Protein AF-A0A9D8P7M6-F1 (afdb_monomer_lite)

Sequence (148 aa):
MECAIKLALDLSPEDEQIIEGQMKICNWLYNQLLQRANELRDSYVATQDKDAGKILYAERGLRNLVPDMKRTHPFLKSVHSSPLKNAALRLSRVIQDYQKSCKRKRKGKPTGWPSFRSHKVKPFSLLYDEPGKGFKLNGRSLRISLGK

Secondary structure (DSSP, 8-state):
---PPP------HHHHHHHHHHHHHHHHHHHHHHHHHHHHHHHHHHH--HHHHHHHHSTTTGGGGHHHHHHH-GGGGGS-HHHHHHHHHHHHHHHHHHHHHHTT--SSSPP-------TTTSPPPP---STTSSEEEETTEEEEPPP-

pLDDT: mean 90.94, std 7.75, range [48.16, 98.25]

Structure (mmCIF, N/CA/C/O backbone):
data_AF-A0A9D8P7M6-F1
#
_entry.id   AF-A0A9D8P7M6-F1
#
loop_
_atom_site.group_PDB
_atom_site.id
_atom_site.type_symbol
_atom_site.label_atom_id
_atom_site.label_alt_id
_atom_site.label_comp_id
_atom_site.label_asym_id
_atom_site.label_entity_id
_atom_site.label_seq_id
_atom_site.pdbx_PDB_ins_code
_atom_site.Cartn_x
_atom_site.Cartn_y
_atom_site.Cartn_z
_atom_site.occupancy
_atom_site.B_iso_or_equiv
_atom_site.auth_seq_id
_atom_site.auth_comp_id
_atom_site.auth_asym_id
_atom_site.auth_atom_id
_atom_site.pdbx_PDB_model_num
ATOM 1 N N . MET A 1 1 ? 7.538 -21.761 16.174 1.00 48.16 1 MET A N 1
ATOM 2 C CA . MET A 1 1 ? 6.250 -21.284 15.630 1.00 48.16 1 MET A CA 1
ATOM 3 C C . MET A 1 1 ? 5.587 -20.489 16.728 1.00 48.16 1 MET A C 1
ATOM 5 O O . MET A 1 1 ? 5.210 -21.083 17.726 1.00 48.16 1 MET A O 1
ATOM 9 N N . GLU A 1 2 ? 5.520 -19.170 16.600 1.00 55.88 2 GLU A N 1
ATOM 10 C CA . GLU A 1 2 ? 4.685 -18.375 17.500 1.00 55.88 2 GLU A CA 1
ATOM 11 C C . GLU A 1 2 ? 3.227 -18.599 17.093 1.00 55.88 2 GLU A C 1
ATOM 13 O O . GLU A 1 2 ? 2.844 -18.356 15.946 1.00 55.88 2 GLU A O 1
ATOM 18 N N . CYS A 1 3 ? 2.424 -19.147 18.002 1.00 61.38 3 CYS A N 1
ATOM 19 C CA . CYS A 1 3 ? 0.997 -19.318 17.775 1.00 61.38 3 CYS A CA 1
ATOM 20 C C . CYS A 1 3 ? 0.334 -17.938 17.797 1.00 61.38 3 CYS A C 1
ATOM 22 O O . CYS A 1 3 ? 0.254 -17.296 18.841 1.00 61.38 3 CYS A O 1
ATOM 24 N N . ALA A 1 4 ? -0.141 -17.471 16.642 1.00 80.50 4 ALA A N 1
ATOM 25 C CA . ALA A 1 4 ? -0.930 -16.249 16.575 1.00 80.50 4 ALA A CA 1
ATOM 26 C C . ALA A 1 4 ? -2.282 -16.467 17.272 1.00 80.50 4 ALA A C 1
ATOM 28 O O . ALA A 1 4 ? -3.067 -17.324 16.858 1.00 80.50 4 ALA A O 1
ATOM 29 N N . ILE A 1 5 ? -2.563 -15.680 18.311 1.00 84.69 5 ILE A N 1
ATOM 30 C CA . ILE A 1 5 ? -3.866 -15.679 18.981 1.00 84.69 5 ILE A CA 1
ATOM 31 C C . ILE A 1 5 ? -4.863 -14.955 18.076 1.00 84.69 5 ILE A C 1
ATOM 33 O O . ILE A 1 5 ? -4.627 -13.823 17.652 1.00 84.69 5 ILE A O 1
ATOM 37 N N . LYS A 1 6 ? -5.983 -15.613 17.771 1.00 87.94 6 LYS A N 1
ATOM 38 C CA . LYS A 1 6 ? -7.105 -15.011 17.047 1.00 87.94 6 LYS A CA 1
ATOM 39 C C . LYS A 1 6 ? -8.204 -14.688 18.047 1.00 87.94 6 LYS A C 1
ATOM 41 O O . LYS A 1 6 ? -8.641 -15.574 18.773 1.00 87.94 6 LYS A O 1
ATOM 46 N N . LEU A 1 7 ? -8.634 -13.434 18.069 1.00 87.31 7 LEU A N 1
ATOM 47 C CA . LEU A 1 7 ? -9.720 -12.955 18.916 1.00 87.31 7 LEU A CA 1
ATOM 48 C C . LEU A 1 7 ? -10.827 -12.410 18.017 1.00 87.31 7 LEU A C 1
ATOM 50 O O . LEU A 1 7 ? -10.534 -11.767 17.006 1.00 87.31 7 LEU A O 1
ATOM 54 N N . ALA A 1 8 ? -12.078 -12.689 18.378 1.00 89.38 8 ALA A N 1
ATOM 55 C CA . ALA A 1 8 ? -13.212 -11.993 17.788 1.00 89.38 8 ALA A CA 1
ATOM 56 C C . ALA A 1 8 ? -13.153 -10.517 18.202 1.00 89.38 8 ALA A C 1
ATOM 58 O O . ALA A 1 8 ? -12.722 -10.196 19.312 1.00 89.38 8 ALA A O 1
ATOM 59 N N . LEU A 1 9 ? -13.526 -9.636 17.280 1.00 87.50 9 LEU A N 1
ATOM 60 C CA . LEU A 1 9 ? -13.561 -8.202 17.510 1.00 87.50 9 LEU A CA 1
ATOM 61 C C . LEU A 1 9 ? -15.022 -7.766 17.468 1.00 87.50 9 LEU A C 1
ATOM 63 O O . LEU A 1 9 ? -15.602 -7.699 16.388 1.00 87.50 9 LEU A O 1
ATOM 67 N N . ASP A 1 10 ? -15.581 -7.497 18.642 1.00 90.56 10 ASP A N 1
ATOM 68 C CA . ASP A 1 10 ? -16.925 -6.947 18.787 1.00 90.56 10 ASP A CA 1
ATOM 69 C C . ASP A 1 10 ? -16.825 -5.419 18.744 1.00 90.56 10 ASP A C 1
ATOM 71 O O . ASP A 1 10 ? -16.071 -4.818 19.515 1.00 90.56 10 ASP A O 1
ATOM 75 N N . LEU A 1 11 ? -17.538 -4.799 17.806 1.00 89.38 11 LEU A N 1
ATOM 76 C CA . LEU A 1 11 ? -17.464 -3.367 17.525 1.00 89.38 11 LEU A CA 1
ATOM 77 C C . LEU A 1 11 ? -18.839 -2.727 17.684 1.00 89.38 11 LEU A C 1
ATOM 79 O O . LEU A 1 11 ? -19.862 -3.357 17.416 1.00 89.38 11 LEU A O 1
ATOM 83 N N . SER A 1 12 ? -18.863 -1.460 18.095 1.00 92.94 12 SER A N 1
ATOM 84 C CA . SER A 1 12 ? -20.068 -0.651 17.933 1.00 92.94 12 SER A CA 1
ATOM 85 C C . SER A 1 12 ? -20.241 -0.261 16.457 1.00 92.94 12 SER A C 1
ATOM 87 O O . SER A 1 12 ? -19.252 -0.224 15.714 1.00 92.94 12 SER A O 1
ATOM 89 N N . PRO A 1 13 ? -21.462 0.088 16.015 1.00 93.94 13 PRO A N 1
ATOM 90 C CA . PRO A 1 13 ? -21.694 0.554 14.647 1.00 93.94 13 PRO A CA 1
ATOM 91 C C . PRO A 1 13 ? -20.805 1.743 14.245 1.00 93.94 13 PRO A C 1
ATOM 93 O O . PRO A 1 13 ? -20.389 1.851 13.091 1.00 93.94 13 PRO A O 1
ATOM 96 N N . GLU A 1 14 ? -20.480 2.633 15.184 1.00 92.44 14 GLU A N 1
ATOM 97 C CA . GLU A 1 14 ? -19.594 3.776 14.949 1.00 92.44 14 GLU A CA 1
ATOM 98 C C . GLU A 1 14 ? -18.145 3.329 14.705 1.00 92.44 14 GLU A C 1
ATOM 100 O O . GLU A 1 14 ? -17.502 3.784 13.754 1.00 92.44 14 GLU A O 1
ATOM 105 N N . ASP A 1 15 ? -17.632 2.408 15.525 1.00 91.44 15 ASP A N 1
ATOM 106 C CA . ASP A 1 15 ? -16.273 1.880 15.379 1.00 91.44 15 ASP A CA 1
ATOM 107 C C . ASP A 1 15 ? -16.110 1.073 14.083 1.00 91.44 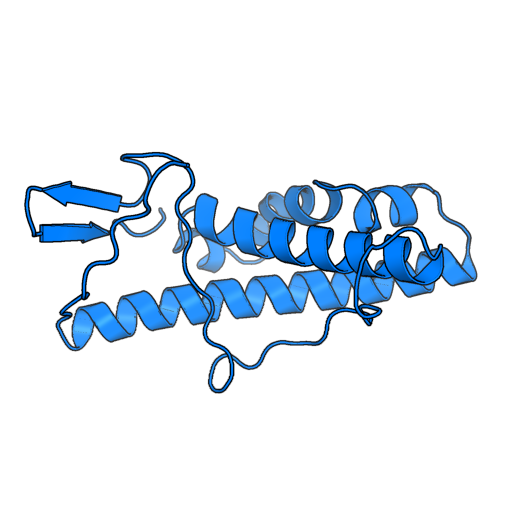15 ASP A C 1
ATOM 109 O O . ASP A 1 15 ? -15.070 1.162 13.419 1.00 91.44 15 ASP A O 1
ATOM 113 N N . GLU A 1 16 ? -17.146 0.334 13.673 1.00 92.88 16 GLU A N 1
ATOM 114 C CA . GLU A 1 16 ? -17.176 -0.358 12.382 1.00 92.88 16 GLU A CA 1
ATOM 115 C C . GLU A 1 16 ? -17.002 0.617 11.218 1.00 92.88 16 GLU A C 1
ATOM 117 O O . GLU A 1 16 ? -16.154 0.392 10.350 1.00 92.88 16 GLU A O 1
ATOM 122 N N . GLN A 1 17 ? -17.742 1.730 11.218 1.00 93.44 17 GLN A N 1
ATOM 123 C CA . GLN A 1 17 ? -17.640 2.750 10.170 1.00 93.44 17 GLN A CA 1
ATOM 124 C C . GLN A 1 17 ? -16.245 3.380 10.122 1.00 93.44 17 GLN A C 1
ATOM 126 O O . GLN A 1 17 ? -15.687 3.592 9.038 1.00 93.44 17 GLN A O 1
ATOM 131 N N . ILE A 1 18 ? -15.647 3.647 11.286 1.00 92.44 18 ILE A N 1
ATOM 132 C CA . ILE A 1 18 ? -14.292 4.199 11.388 1.00 92.44 18 ILE A CA 1
ATOM 133 C C . ILE A 1 18 ? -13.272 3.218 10.801 1.00 92.44 18 ILE A C 1
ATOM 135 O O . ILE A 1 18 ? -12.437 3.603 9.972 1.00 92.44 18 ILE A O 1
ATOM 139 N N . ILE A 1 19 ? -13.338 1.945 11.197 1.00 92.31 19 ILE A N 1
ATOM 140 C CA . ILE A 1 19 ? -12.440 0.898 10.704 1.00 92.31 19 ILE A CA 1
ATOM 141 C C . ILE A 1 19 ? -12.623 0.713 9.197 1.00 92.31 19 ILE A C 1
ATOM 143 O O . ILE A 1 19 ? -11.634 0.714 8.456 1.00 92.31 19 ILE A O 1
ATOM 147 N N . GLU A 1 20 ? -13.863 0.627 8.718 1.00 94.19 20 GLU A N 1
ATOM 148 C CA . GLU A 1 20 ? -14.179 0.501 7.297 1.00 94.19 20 GLU A CA 1
ATOM 149 C C . GLU A 1 20 ? -13.613 1.686 6.495 1.00 94.19 20 GLU A C 1
ATOM 151 O O . GLU A 1 20 ? -12.997 1.489 5.441 1.00 94.19 20 GLU A O 1
ATOM 156 N N . GLY A 1 21 ? -13.721 2.910 7.020 1.00 94.81 21 GLY A N 1
ATOM 157 C CA . GLY A 1 21 ? -13.108 4.111 6.451 1.00 94.81 21 GLY A CA 1
ATOM 158 C C . GLY A 1 21 ? -11.594 3.971 6.269 1.00 94.81 21 GLY A C 1
ATOM 159 O O . GLY A 1 21 ? -11.066 4.222 5.181 1.00 94.81 21 GLY A O 1
ATOM 160 N N . GLN A 1 22 ? -10.879 3.470 7.280 1.00 94.69 22 GLN A N 1
ATOM 161 C CA . GLN A 1 22 ? -9.439 3.216 7.158 1.00 94.69 22 GLN A CA 1
ATOM 162 C C . GLN A 1 22 ? -9.121 2.131 6.122 1.00 94.69 22 GLN A C 1
ATOM 164 O O . GLN A 1 22 ? -8.155 2.254 5.357 1.00 94.69 22 GLN A O 1
ATOM 169 N N . MET A 1 23 ? -9.933 1.071 6.059 1.00 95.81 23 MET A N 1
ATOM 170 C CA . MET A 1 23 ? -9.781 0.013 5.057 1.00 95.81 23 MET A CA 1
ATOM 171 C C . MET A 1 23 ? -9.987 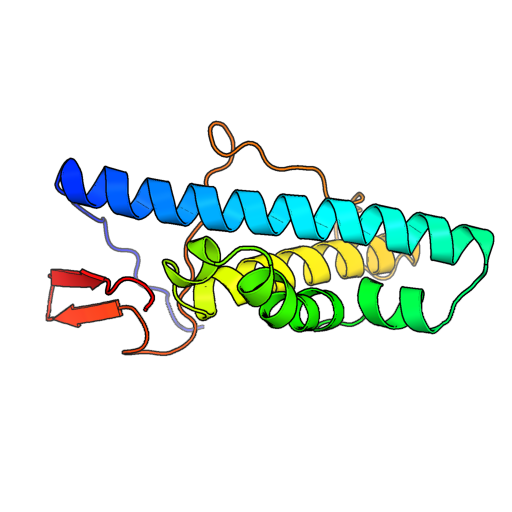0.554 3.637 1.00 95.81 23 MET A C 1
ATOM 173 O O . MET A 1 23 ? -9.251 0.169 2.721 1.00 95.81 23 MET A O 1
ATOM 177 N N . LYS A 1 24 ? -10.963 1.452 3.443 1.00 96.88 24 LYS A N 1
ATOM 178 C CA . LYS A 1 24 ? -11.212 2.158 2.175 1.00 96.88 24 LYS A CA 1
ATOM 179 C C . LYS A 1 24 ? -9.997 2.988 1.775 1.00 96.88 24 LYS A C 1
ATOM 181 O O . LYS A 1 24 ? -9.526 2.846 0.648 1.00 96.88 24 LYS A O 1
ATOM 186 N N . ILE A 1 25 ? -9.429 3.756 2.704 1.00 97.12 25 ILE A N 1
ATOM 187 C CA . ILE A 1 25 ? -8.228 4.570 2.464 1.00 97.12 25 ILE A CA 1
ATOM 188 C C . ILE A 1 25 ? -7.024 3.699 2.073 1.00 97.12 25 ILE A C 1
ATOM 190 O O . ILE A 1 25 ? -6.327 4.004 1.104 1.00 97.12 25 ILE A O 1
ATOM 194 N N . CYS A 1 26 ? -6.792 2.579 2.765 1.00 97.38 26 CYS A N 1
ATOM 195 C CA . CYS A 1 26 ? -5.693 1.668 2.427 1.00 97.38 26 CYS A CA 1
ATOM 196 C C . CYS A 1 26 ? -5.883 1.002 1.054 1.00 97.38 26 CYS A C 1
ATOM 198 O O . CYS A 1 26 ? -4.916 0.850 0.306 1.00 97.38 26 CYS A O 1
ATOM 200 N N . ASN A 1 27 ? -7.117 0.626 0.695 1.00 97.25 27 ASN A N 1
ATOM 201 C CA . ASN A 1 27 ? -7.431 0.112 -0.644 1.00 97.25 27 ASN A CA 1
ATOM 202 C C . ASN A 1 27 ? -7.249 1.179 -1.726 1.00 97.25 27 ASN A C 1
ATOM 204 O O . ASN A 1 27 ? -6.699 0.880 -2.784 1.00 97.25 27 ASN A O 1
ATOM 208 N N . TRP A 1 28 ? -7.670 2.416 -1.458 1.00 97.88 28 TRP A N 1
ATOM 209 C CA . TRP A 1 28 ? -7.449 3.533 -2.367 1.00 97.88 28 TRP A CA 1
ATOM 210 C C . TRP A 1 28 ? -5.952 3.741 -2.611 1.00 97.88 28 TRP A C 1
ATOM 212 O O . TRP A 1 28 ? -5.525 3.733 -3.763 1.00 97.88 28 TRP A O 1
ATOM 222 N N . LEU A 1 29 ? -5.136 3.804 -1.550 1.00 98.19 29 LEU A N 1
ATOM 223 C CA . LEU A 1 29 ? -3.685 3.971 -1.683 1.00 98.19 29 LEU A CA 1
ATOM 224 C C . LEU A 1 29 ? -3.057 2.812 -2.464 1.00 98.19 29 LEU A C 1
ATOM 226 O O . LEU A 1 29 ? -2.224 3.043 -3.334 1.00 98.19 29 LEU A O 1
ATOM 230 N N . TYR A 1 30 ? -3.471 1.572 -2.186 1.00 98.06 30 TYR A N 1
ATOM 231 C CA . TYR A 1 30 ? -3.021 0.404 -2.946 1.00 98.06 30 TYR A CA 1
ATOM 232 C C . TYR A 1 30 ? -3.297 0.570 -4.446 1.00 98.06 30 TYR A C 1
ATOM 234 O O . TYR A 1 30 ? -2.405 0.343 -5.260 1.00 98.06 30 TYR A O 1
ATOM 242 N N . ASN A 1 31 ? -4.510 0.990 -4.813 1.00 98.06 31 ASN A N 1
ATOM 243 C CA . ASN A 1 31 ? -4.897 1.173 -6.210 1.00 98.06 31 ASN A CA 1
ATOM 244 C C . ASN A 1 31 ? -4.122 2.314 -6.879 1.00 98.06 31 ASN A C 1
ATOM 246 O O . ASN A 1 31 ? -3.691 2.153 -8.015 1.00 98.06 31 ASN A O 1
ATOM 250 N N . GLN A 1 32 ?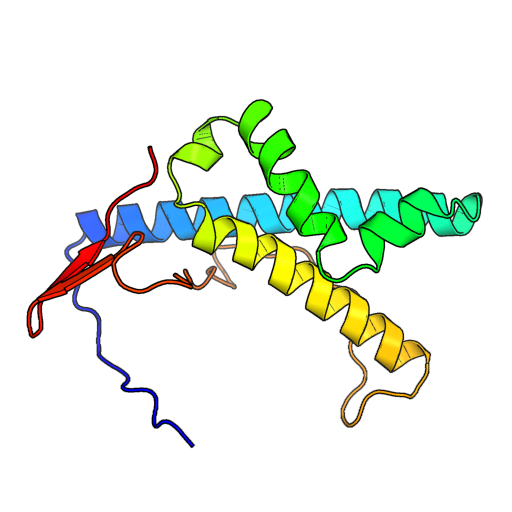 -3.880 3.424 -6.179 1.00 98.25 32 GLN A N 1
ATOM 251 C CA . GLN A 1 32 ? -3.054 4.518 -6.703 1.00 98.25 32 GLN A CA 1
ATOM 252 C C . GLN A 1 32 ? -1.604 4.082 -6.935 1.00 98.25 32 GLN A C 1
ATOM 254 O O . GLN A 1 32 ? -1.015 4.370 -7.974 1.00 98.25 32 GLN A O 1
ATOM 259 N N . LEU A 1 33 ? -1.030 3.323 -5.999 1.00 98.00 33 LEU A N 1
ATOM 260 C CA . LEU A 1 33 ? 0.314 2.772 -6.168 1.00 98.00 33 LEU A CA 1
ATOM 261 C C . LEU A 1 33 ? 0.369 1.733 -7.293 1.00 98.00 33 LEU A C 1
ATOM 263 O O . LEU A 1 33 ? 1.379 1.658 -7.984 1.00 98.00 33 LEU A O 1
ATOM 267 N N . LEU A 1 34 ? -0.696 0.952 -7.502 1.00 98.19 34 LEU A N 1
ATOM 268 C CA . LEU A 1 34 ? -0.789 0.019 -8.625 1.00 98.19 34 LEU A CA 1
ATOM 269 C C . LEU A 1 34 ? -0.874 0.757 -9.963 1.00 98.19 34 LEU A C 1
ATOM 271 O O . LEU A 1 34 ? -0.188 0.371 -10.903 1.00 98.19 34 LEU A O 1
ATOM 275 N N . GLN A 1 35 ? -1.658 1.834 -10.036 1.00 98.19 35 GLN A N 1
ATOM 276 C CA . GLN A 1 35 ? -1.705 2.694 -11.216 1.00 98.19 35 GLN A CA 1
ATOM 277 C C . GLN A 1 35 ? -0.307 3.231 -11.541 1.00 98.19 35 GLN A C 1
ATOM 279 O O . GLN A 1 35 ? 0.185 3.045 -12.653 1.00 98.19 35 GLN A O 1
ATOM 284 N N . ARG A 1 36 ? 0.393 3.767 -10.534 1.00 97.25 36 ARG A N 1
ATOM 285 C CA . ARG A 1 36 ? 1.775 4.227 -10.699 1.00 97.25 36 ARG A CA 1
ATOM 286 C C . ARG A 1 36 ? 2.728 3.101 -11.105 1.00 97.25 36 ARG A C 1
ATOM 288 O O . ARG A 1 36 ? 3.627 3.310 -11.911 1.00 97.25 36 ARG A O 1
ATOM 295 N N . ALA A 1 37 ? 2.546 1.901 -10.560 1.00 97.25 37 ALA A N 1
ATOM 296 C CA . ALA A 1 37 ? 3.345 0.734 -10.917 1.00 97.25 37 ALA A CA 1
ATOM 297 C C . ALA A 1 37 ? 3.132 0.308 -12.380 1.00 97.25 37 ALA A C 1
ATOM 299 O O . ALA A 1 37 ? 4.091 -0.116 -13.020 1.00 97.25 37 ALA A O 1
ATOM 300 N N . ASN A 1 38 ? 1.913 0.441 -12.914 1.00 97.56 38 ASN A N 1
ATOM 301 C CA . ASN A 1 38 ? 1.628 0.191 -14.328 1.00 97.56 38 ASN A CA 1
ATOM 302 C C . ASN A 1 38 ? 2.355 1.209 -15.217 1.00 97.56 38 ASN A C 1
ATOM 304 O O . ASN A 1 38 ? 3.088 0.803 -16.108 1.00 97.56 38 ASN A O 1
ATOM 308 N N . GLU A 1 39 ? 2.274 2.504 -14.900 1.00 96.44 39 GLU A N 1
ATOM 309 C CA . GLU A 1 39 ? 3.000 3.554 -15.637 1.00 96.44 39 GLU A CA 1
ATOM 310 C C . GLU A 1 39 ? 4.518 3.326 -15.636 1.00 96.44 39 GLU A C 1
ATOM 312 O O . GLU A 1 39 ? 5.183 3.441 -16.666 1.00 96.44 39 GLU A O 1
ATOM 317 N N . LEU A 1 40 ? 5.083 2.974 -14.475 1.00 95.88 40 LEU A N 1
ATOM 318 C CA . LEU A 1 40 ? 6.507 2.658 -14.350 1.00 95.88 40 LEU A CA 1
ATOM 319 C C . LEU A 1 40 ? 6.877 1.416 -15.161 1.00 95.88 40 LEU A C 1
ATOM 321 O O . LEU A 1 40 ? 7.961 1.365 -15.736 1.00 95.88 40 LEU A O 1
ATOM 325 N N . ARG A 1 41 ? 5.993 0.415 -15.211 1.00 95.31 41 ARG A N 1
ATOM 326 C CA . ARG A 1 41 ? 6.198 -0.792 -16.012 1.00 95.31 41 ARG A CA 1
ATOM 327 C C . ARG A 1 41 ? 6.202 -0.460 -17.500 1.00 95.31 41 ARG A C 1
ATOM 329 O O . ARG A 1 41 ? 7.106 -0.919 -18.191 1.00 95.31 41 ARG A O 1
ATOM 336 N N . ASP A 1 42 ? 5.241 0.326 -17.968 1.00 94.81 42 ASP A N 1
ATOM 337 C CA . ASP A 1 42 ? 5.127 0.715 -19.375 1.00 94.81 42 ASP A CA 1
ATOM 338 C C . ASP A 1 42 ? 6.343 1.544 -19.804 1.00 94.81 42 ASP A C 1
ATOM 340 O O . ASP A 1 42 ? 6.988 1.232 -20.807 1.00 94.81 42 ASP A O 1
ATOM 344 N N . SER A 1 43 ? 6.743 2.514 -18.973 1.00 93.62 43 SER A N 1
ATOM 345 C CA . SER A 1 43 ? 7.972 3.288 -19.173 1.00 93.62 43 SER A CA 1
ATOM 346 C C . SER A 1 43 ? 9.215 2.394 -19.206 1.00 93.62 43 SER A C 1
ATOM 348 O O . SER A 1 43 ? 10.032 2.506 -20.120 1.00 93.62 43 SER A O 1
ATOM 350 N N . TYR A 1 44 ? 9.347 1.457 -18.260 1.00 93.50 44 TYR A N 1
ATOM 351 C CA . TYR A 1 44 ? 10.479 0.531 -18.208 1.00 93.50 44 TYR A CA 1
ATOM 352 C C . TYR A 1 44 ? 10.558 -0.361 -19.450 1.00 93.50 44 TYR A C 1
ATOM 354 O O . TYR A 1 44 ? 11.642 -0.580 -19.983 1.00 93.50 44 TYR A O 1
ATOM 362 N N . VAL A 1 45 ? 9.422 -0.867 -19.933 1.00 92.12 45 VAL A N 1
ATOM 363 C CA . VAL A 1 45 ? 9.366 -1.685 -21.151 1.00 92.12 45 VAL A CA 1
ATOM 364 C C . VAL A 1 45 ? 9.784 -0.868 -22.374 1.00 92.12 45 VAL A C 1
ATOM 366 O O . VAL A 1 45 ? 10.571 -1.366 -23.175 1.00 92.12 45 VAL A O 1
ATOM 369 N N . ALA A 1 46 ? 9.316 0.378 -22.487 1.00 94.06 46 ALA A N 1
ATOM 370 C CA . ALA A 1 46 ? 9.602 1.243 -23.629 1.00 94.06 46 ALA A CA 1
ATOM 371 C C . ALA A 1 46 ? 11.042 1.786 -23.649 1.00 94.06 46 ALA A C 1
ATOM 373 O O . ALA A 1 46 ? 11.644 1.886 -24.713 1.00 94.06 46 ALA A O 1
ATOM 374 N N . THR A 1 47 ? 11.596 2.144 -22.487 1.00 93.12 47 THR A N 1
ATOM 375 C CA . THR A 1 47 ? 12.841 2.935 -22.393 1.00 93.12 47 THR A CA 1
ATOM 376 C C . THR A 1 47 ? 13.995 2.218 -21.696 1.00 93.12 47 THR A C 1
ATOM 378 O O . THR A 1 47 ? 15.129 2.683 -21.763 1.00 93.12 47 THR A O 1
ATOM 381 N N . GLN A 1 48 ? 13.731 1.098 -21.013 1.00 91.12 48 GLN A N 1
ATOM 382 C CA . GLN A 1 48 ? 14.686 0.421 -20.126 1.00 91.12 48 GLN A CA 1
ATOM 383 C C . GLN A 1 48 ? 15.252 1.325 -19.012 1.00 91.12 48 GLN A C 1
ATOM 385 O O . GLN A 1 48 ? 16.348 1.073 -18.500 1.00 91.12 48 GLN A O 1
ATOM 390 N N . ASP A 1 49 ? 14.500 2.352 -18.597 1.00 92.19 49 ASP A N 1
ATOM 391 C CA . ASP A 1 49 ? 14.892 3.259 -17.517 1.00 92.19 49 ASP A CA 1
ATOM 392 C C . ASP A 1 49 ? 15.170 2.503 -16.204 1.00 92.19 49 ASP A C 1
ATOM 394 O O . ASP A 1 49 ? 14.285 1.940 -15.548 1.00 92.19 49 ASP A O 1
ATOM 398 N N . LYS A 1 50 ? 16.435 2.513 -15.780 1.00 90.50 50 LYS A N 1
ATOM 399 C CA . LYS A 1 50 ? 16.877 1.817 -14.569 1.00 90.50 50 LYS A CA 1
ATOM 400 C C . LYS A 1 50 ? 16.214 2.370 -13.311 1.00 90.50 50 LYS A C 1
ATOM 402 O O . LYS A 1 50 ? 16.035 1.600 -12.365 1.00 90.50 50 LYS A O 1
ATOM 407 N N . ASP A 1 51 ? 15.842 3.644 -13.276 1.00 91.25 51 ASP A N 1
ATOM 408 C CA . ASP A 1 51 ? 15.232 4.245 -12.093 1.00 91.25 51 ASP A CA 1
ATOM 409 C C . ASP A 1 51 ? 13.759 3.845 -11.957 1.00 91.25 51 ASP A C 1
ATOM 411 O O . ASP A 1 51 ? 13.351 3.421 -10.868 1.00 91.25 51 ASP A O 1
ATOM 415 N N . ALA A 1 52 ? 13.000 3.801 -13.058 1.00 91.38 52 ALA A N 1
ATOM 416 C CA . ALA A 1 52 ? 11.677 3.173 -13.076 1.00 91.38 52 ALA A CA 1
ATOM 417 C C . ALA A 1 52 ? 11.728 1.712 -12.592 1.00 91.38 52 ALA A C 1
ATOM 419 O O . ALA A 1 52 ? 10.934 1.300 -11.738 1.00 91.38 52 ALA A O 1
ATOM 420 N N . GLY A 1 53 ? 12.719 0.944 -13.059 1.00 90.94 53 GLY A N 1
ATOM 421 C CA . GLY A 1 53 ? 12.950 -0.433 -12.616 1.00 90.94 53 GLY A CA 1
ATOM 422 C C . GLY A 1 53 ? 13.258 -0.549 -11.117 1.00 90.94 53 GLY A C 1
ATOM 423 O O . GLY A 1 53 ? 12.719 -1.433 -10.444 1.00 90.94 53 GLY A O 1
ATOM 424 N N . LYS A 1 54 ? 14.080 0.354 -10.560 1.00 92.69 54 LYS A N 1
ATOM 425 C CA . LYS A 1 54 ? 14.385 0.389 -9.117 1.00 92.69 54 LYS A CA 1
ATOM 426 C C . LYS A 1 54 ? 13.137 0.665 -8.285 1.00 92.69 54 LYS A C 1
ATOM 428 O O . LYS A 1 54 ? 12.928 -0.015 -7.285 1.00 92.69 54 LYS A O 1
ATOM 433 N N . ILE A 1 55 ? 12.300 1.623 -8.681 1.00 93.50 55 ILE A N 1
ATOM 434 C CA . ILE A 1 55 ? 11.070 1.943 -7.938 1.00 93.50 55 ILE A CA 1
ATOM 435 C C . ILE A 1 55 ? 10.086 0.770 -8.000 1.00 93.50 55 ILE A C 1
ATOM 437 O O . ILE A 1 55 ? 9.490 0.407 -6.984 1.00 93.50 55 ILE A O 1
ATOM 441 N N . LEU A 1 56 ? 9.929 0.162 -9.175 1.00 93.88 56 LEU A N 1
ATOM 442 C CA . LEU A 1 56 ? 8.931 -0.876 -9.406 1.00 93.88 56 LEU A CA 1
ATOM 443 C C . LEU A 1 56 ? 9.285 -2.217 -8.749 1.00 93.88 56 LEU A C 1
ATOM 445 O O . LEU A 1 56 ? 8.408 -2.894 -8.213 1.00 93.88 56 LEU A O 1
ATOM 449 N N . TYR A 1 57 ? 10.557 -2.617 -8.800 1.00 93.00 57 TYR A N 1
ATOM 450 C CA . TYR A 1 57 ? 10.974 -3.975 -8.438 1.00 93.00 57 TYR A CA 1
ATOM 451 C C . TYR A 1 57 ? 11.707 -4.075 -7.095 1.00 93.00 57 TYR A C 1
ATOM 453 O O . TYR A 1 57 ? 11.849 -5.178 -6.550 1.00 93.00 57 TYR A O 1
ATOM 461 N N . ALA A 1 58 ? 12.139 -2.954 -6.512 1.00 94.00 58 ALA A N 1
ATOM 462 C CA . ALA A 1 58 ? 12.684 -2.960 -5.159 1.00 94.00 58 ALA A CA 1
ATOM 463 C C . ALA A 1 58 ? 11.588 -3.206 -4.115 1.00 94.00 58 ALA A C 1
ATOM 465 O O . ALA A 1 58 ? 10.463 -2.725 -4.225 1.00 94.00 58 ALA A O 1
ATOM 466 N N . GLU A 1 59 ? 11.950 -3.888 -3.028 1.00 91.94 59 GLU A N 1
ATOM 467 C CA . GLU A 1 59 ? 11.020 -4.234 -1.945 1.00 91.94 59 GLU A CA 1
ATOM 468 C C . GLU A 1 59 ? 10.333 -2.992 -1.355 1.00 91.94 59 GLU A C 1
ATOM 470 O O . GLU A 1 59 ? 9.126 -2.974 -1.108 1.00 91.94 59 GLU A O 1
ATOM 475 N N . ARG A 1 60 ? 11.104 -1.914 -1.183 1.00 93.69 60 ARG A N 1
ATOM 476 C CA . ARG A 1 60 ? 10.647 -0.658 -0.579 1.00 93.69 60 ARG A CA 1
ATOM 477 C C . ARG A 1 60 ? 10.396 0.455 -1.598 1.00 93.69 60 ARG A C 1
ATOM 479 O O . ARG A 1 60 ? 10.070 1.559 -1.176 1.00 93.69 60 ARG A O 1
ATOM 486 N N . GLY A 1 61 ? 10.511 0.188 -2.901 1.00 94.25 61 GLY A N 1
ATOM 487 C CA . GLY A 1 61 ? 10.412 1.220 -3.938 1.00 94.25 61 GLY A CA 1
ATOM 488 C C . GLY A 1 61 ? 9.071 1.959 -3.899 1.00 94.25 61 GLY A C 1
ATOM 489 O O . GLY A 1 61 ? 9.033 3.149 -3.598 1.00 94.25 61 GLY A O 1
ATOM 490 N N . LEU A 1 62 ? 7.956 1.236 -4.039 1.00 95.94 62 LEU A N 1
ATOM 491 C CA . LEU A 1 62 ? 6.607 1.817 -3.927 1.00 95.94 62 LEU A CA 1
ATOM 492 C C . LEU A 1 62 ? 6.299 2.377 -2.528 1.00 95.94 62 LEU A C 1
ATOM 494 O O . LE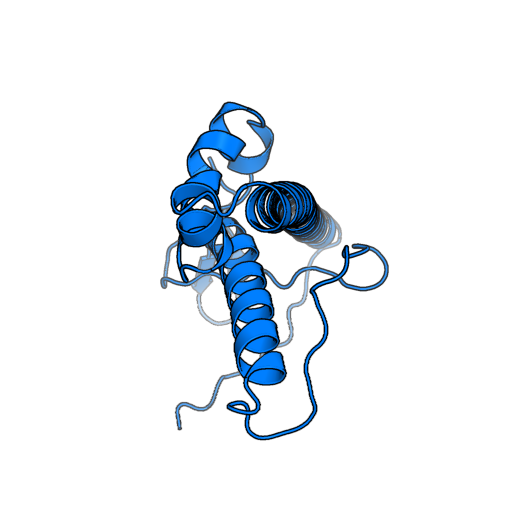U A 1 62 ? 5.570 3.357 -2.392 1.00 95.94 62 LEU A O 1
ATOM 498 N N . ARG A 1 63 ? 6.875 1.794 -1.468 1.00 95.62 63 ARG A N 1
ATOM 499 C CA . ARG A 1 63 ? 6.726 2.306 -0.091 1.00 95.62 63 ARG A CA 1
ATOM 500 C C . ARG A 1 63 ? 7.320 3.704 0.053 1.00 95.62 63 ARG A C 1
ATOM 502 O O . ARG A 1 63 ? 6.766 4.514 0.794 1.00 95.62 63 ARG A O 1
ATOM 509 N N . ASN A 1 64 ? 8.419 3.989 -0.636 1.00 95.62 64 ASN A N 1
ATOM 510 C CA . ASN A 1 64 ? 9.078 5.290 -0.576 1.00 95.62 64 ASN A CA 1
ATOM 511 C C . ASN A 1 64 ? 8.273 6.397 -1.272 1.00 95.62 64 ASN A C 1
ATOM 513 O O . ASN A 1 64 ? 8.545 7.562 -1.021 1.00 95.62 64 ASN A O 1
ATOM 517 N N . LEU A 1 65 ? 7.241 6.051 -2.051 1.00 95.81 65 LEU A N 1
ATOM 518 C CA . LEU A 1 65 ? 6.299 7.018 -2.623 1.00 95.81 65 LEU A CA 1
ATOM 519 C C . LEU A 1 65 ? 5.228 7.468 -1.613 1.00 95.81 65 LEU A C 1
ATOM 521 O O . LEU A 1 65 ? 4.600 8.507 -1.790 1.00 95.81 65 LEU A O 1
ATOM 525 N N . VAL A 1 66 ? 5.006 6.714 -0.528 1.00 95.88 66 VAL A N 1
ATOM 526 C CA . VAL A 1 66 ? 3.942 7.003 0.452 1.00 95.88 66 VAL A CA 1
ATOM 527 C C . VAL A 1 66 ? 4.072 8.393 1.104 1.00 95.88 66 VAL A C 1
ATOM 529 O O . VAL A 1 66 ? 3.041 9.048 1.257 1.00 95.88 66 VAL A O 1
ATOM 532 N N . PRO A 1 67 ? 5.264 8.891 1.493 1.00 95.62 67 PRO A N 1
ATOM 533 C CA . PRO A 1 67 ? 5.411 10.255 2.005 1.00 95.62 67 PRO A CA 1
ATOM 534 C C . PRO A 1 67 ? 4.928 11.333 1.025 1.00 95.62 67 PRO A C 1
ATOM 536 O O . PRO A 1 67 ? 4.194 12.235 1.429 1.00 95.62 67 PRO A O 1
ATOM 539 N N . ASP A 1 68 ? 5.261 11.210 -0.261 1.00 95.50 68 ASP A N 1
ATOM 540 C CA . ASP A 1 68 ? 4.812 12.151 -1.295 1.00 95.50 68 ASP A CA 1
ATOM 541 C C . ASP A 1 68 ? 3.304 12.038 -1.544 1.00 95.50 68 ASP A C 1
ATOM 543 O O . ASP A 1 68 ? 2.611 13.050 -1.678 1.00 95.50 68 ASP A O 1
ATOM 547 N N . MET A 1 69 ? 2.762 10.816 -1.497 1.00 96.12 69 MET A N 1
ATOM 548 C CA . MET A 1 69 ? 1.315 10.591 -1.540 1.00 96.12 69 MET A CA 1
ATOM 549 C C . MET A 1 69 ? 0.607 11.283 -0.372 1.00 96.12 69 MET A C 1
ATOM 551 O O . MET A 1 69 ? -0.438 11.887 -0.569 1.00 96.12 69 MET A O 1
ATOM 555 N N . LYS A 1 70 ? 1.177 11.267 0.840 1.00 95.31 70 LYS A N 1
ATOM 556 C CA . LYS A 1 70 ? 0.613 11.983 2.001 1.00 95.31 70 LYS A CA 1
ATOM 557 C C . LYS A 1 70 ? 0.666 13.503 1.860 1.00 95.31 70 LYS A C 1
ATOM 559 O O . LYS A 1 70 ? -0.157 14.188 2.465 1.00 95.31 70 LYS A O 1
ATOM 564 N N . ARG A 1 71 ? 1.646 14.034 1.122 1.00 95.50 71 ARG A N 1
ATOM 565 C CA . ARG A 1 71 ? 1.754 15.472 0.835 1.00 95.50 71 ARG A CA 1
ATOM 566 C C . ARG A 1 71 ? 0.681 15.912 -0.159 1.00 95.50 71 ARG A C 1
ATOM 568 O O . ARG A 1 71 ? 0.049 16.936 0.056 1.00 95.50 71 ARG A O 1
ATOM 575 N N . THR A 1 72 ? 0.462 15.118 -1.203 1.00 96.62 72 THR A N 1
ATOM 576 C CA . THR A 1 72 ? -0.536 15.384 -2.255 1.00 96.62 72 THR A CA 1
ATOM 577 C C . THR A 1 72 ? -1.966 15.056 -1.823 1.00 96.62 72 THR A C 1
ATOM 579 O O . THR A 1 72 ? -2.901 15.729 -2.238 1.00 96.62 72 THR A O 1
ATOM 582 N N . HIS A 1 73 ? -2.138 14.065 -0.947 1.00 96.50 73 HIS A N 1
ATOM 583 C CA . HIS A 1 73 ? -3.431 13.577 -0.474 1.00 96.50 73 HIS A CA 1
ATOM 584 C C . HIS A 1 73 ? -3.471 13.578 1.063 1.00 96.50 73 HIS A C 1
ATOM 586 O O . HIS A 1 73 ? -3.255 12.538 1.699 1.00 96.50 73 HIS A O 1
ATOM 592 N N . PRO A 1 74 ? -3.749 14.736 1.696 1.00 95.19 74 PRO A N 1
ATOM 593 C CA . PRO A 1 74 ? -3.671 14.886 3.149 1.00 95.19 74 PRO A CA 1
ATOM 594 C C . PRO A 1 74 ? -4.575 13.936 3.937 1.00 95.19 74 PRO A C 1
ATOM 596 O O . PRO A 1 74 ? -4.214 13.555 5.048 1.00 95.19 74 PRO A O 1
ATOM 599 N N . PHE A 1 75 ? -5.698 13.481 3.364 1.00 95.06 75 PHE A N 1
ATOM 600 C CA . PHE A 1 75 ? -6.598 12.524 4.022 1.00 95.06 75 PHE A CA 1
ATOM 601 C C . PHE A 1 75 ? -5.902 11.204 4.384 1.00 95.06 75 PHE A C 1
ATOM 603 O O . PHE A 1 75 ? -6.319 10.535 5.326 1.00 95.06 75 PHE A O 1
ATOM 610 N N . LEU A 1 76 ? -4.803 10.840 3.709 1.00 96.06 76 LEU A N 1
ATOM 611 C CA . LEU A 1 76 ? -3.990 9.678 4.076 1.00 96.06 76 LEU A CA 1
ATOM 612 C C . LEU A 1 76 ? -3.403 9.795 5.488 1.00 96.06 76 LEU A C 1
ATOM 614 O O . LEU A 1 76 ? -3.069 8.780 6.086 1.00 96.06 76 LEU A O 1
ATOM 618 N N . LYS A 1 77 ? -3.259 11.002 6.044 1.00 93.81 77 LYS A N 1
ATOM 619 C CA . LYS A 1 77 ? -2.756 11.201 7.411 1.00 93.81 77 LYS A CA 1
ATOM 620 C C . LYS A 1 77 ? -3.732 10.718 8.487 1.00 93.81 77 LYS A C 1
ATOM 622 O O . LYS A 1 77 ? -3.281 10.353 9.564 1.00 93.81 77 LYS A O 1
ATOM 627 N N . SER A 1 78 ? -5.023 10.589 8.163 1.00 92.81 78 SER A N 1
ATOM 628 C CA . SER A 1 78 ? -6.039 10.018 9.067 1.00 92.81 78 SER A CA 1
ATOM 629 C C . SER A 1 78 ? -5.803 8.540 9.406 1.00 92.81 78 SER A C 1
ATOM 631 O O . SER A 1 78 ? -6.330 8.031 10.395 1.00 92.81 78 SER A O 1
ATOM 633 N N . VAL A 1 79 ? -4.978 7.842 8.618 1.00 93.19 79 VAL A N 1
ATOM 634 C CA . VAL A 1 79 ? -4.564 6.464 8.882 1.00 93.19 79 VAL A CA 1
ATOM 635 C C . VAL A 1 79 ? -3.118 6.456 9.359 1.00 93.19 79 VAL A C 1
ATOM 637 O O . VAL A 1 79 ? -2.241 7.140 8.818 1.00 93.19 79 VAL A O 1
ATOM 640 N N . HIS A 1 80 ? -2.834 5.625 10.363 1.00 92.12 80 HIS A N 1
ATOM 641 C CA . HIS A 1 80 ? -1.467 5.433 10.832 1.00 92.12 80 HIS A CA 1
ATOM 642 C C . HIS A 1 80 ? -0.526 5.018 9.705 1.00 92.12 80 HIS A C 1
ATOM 644 O O . HIS A 1 80 ? -0.881 4.328 8.748 1.00 92.12 80 HIS A O 1
ATOM 650 N N . SER A 1 81 ? 0.736 5.415 9.842 1.00 91.12 81 SER A N 1
ATOM 651 C CA . SER A 1 81 ? 1.751 5.127 8.828 1.00 91.12 81 SER A CA 1
ATOM 652 C C . SER A 1 81 ? 1.946 3.631 8.586 1.00 91.12 81 SER A C 1
ATOM 654 O O . SER A 1 81 ? 2.344 3.260 7.486 1.00 91.12 81 SER A O 1
ATOM 656 N N . SER A 1 82 ? 1.678 2.783 9.579 1.00 92.88 82 SER A N 1
ATOM 657 C CA . SER A 1 82 ? 1.887 1.341 9.476 1.00 92.88 82 SER A CA 1
ATOM 658 C C . SER A 1 82 ? 0.940 0.661 8.470 1.00 92.88 82 SER A C 1
ATOM 660 O O . SER A 1 82 ? 1.449 0.121 7.480 1.00 92.88 82 SER A O 1
ATOM 662 N N . PRO A 1 83 ? -0.402 0.789 8.574 1.00 94.81 83 PRO A N 1
ATOM 663 C CA . PRO A 1 83 ? -1.314 0.291 7.539 1.00 94.81 83 PRO A CA 1
ATOM 664 C C . PRO A 1 83 ? -0.989 0.786 6.120 1.00 94.81 83 PRO A C 1
ATOM 666 O O . PRO A 1 83 ? -0.998 0.002 5.169 1.00 94.81 83 PRO A O 1
ATOM 669 N N . LEU A 1 84 ? -0.622 2.062 5.970 1.00 95.88 84 LEU A N 1
ATOM 670 C CA . LEU A 1 84 ? -0.302 2.654 4.664 1.00 95.88 84 LEU A CA 1
ATOM 671 C C . LEU A 1 84 ? 0.998 2.103 4.070 1.00 95.88 84 LEU A C 1
ATOM 673 O O . LEU A 1 84 ? 1.051 1.761 2.888 1.00 95.88 84 LEU A O 1
ATOM 677 N N . LYS A 1 85 ? 2.048 1.966 4.890 1.00 94.94 85 LYS A N 1
ATOM 678 C CA . LYS A 1 85 ? 3.295 1.301 4.483 1.00 94.94 85 LYS A CA 1
ATOM 679 C C . LYS A 1 85 ? 3.015 -0.145 4.079 1.00 94.94 85 LYS A C 1
ATOM 681 O O . LYS A 1 85 ? 3.563 -0.610 3.083 1.00 94.94 85 LYS A O 1
ATOM 686 N N . ASN A 1 86 ? 2.138 -0.833 4.807 1.00 95.31 86 ASN A N 1
ATOM 687 C CA . ASN A 1 86 ? 1.74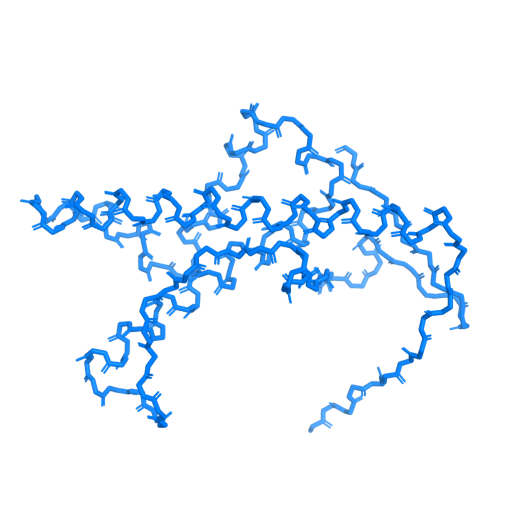1 -2.203 4.506 1.00 95.31 86 ASN A CA 1
ATOM 688 C C . ASN A 1 86 ? 0.980 -2.329 3.180 1.00 95.31 86 ASN A C 1
ATOM 690 O O . ASN A 1 86 ? 1.191 -3.309 2.468 1.00 95.31 86 ASN A O 1
ATOM 694 N N . ALA A 1 87 ? 0.158 -1.348 2.794 1.00 96.50 87 ALA A N 1
ATOM 695 C CA . ALA A 1 87 ? -0.454 -1.310 1.463 1.00 96.50 87 ALA A CA 1
ATOM 696 C C . ALA A 1 87 ? 0.599 -1.323 0.348 1.00 96.50 87 ALA A C 1
ATOM 698 O O . ALA A 1 87 ? 0.527 -2.162 -0.553 1.00 96.50 87 ALA A O 1
ATOM 699 N N . ALA A 1 88 ? 1.623 -0.476 0.466 1.00 97.06 88 ALA A N 1
ATOM 700 C CA . ALA A 1 88 ? 2.715 -0.423 -0.497 1.00 97.06 88 ALA A CA 1
ATOM 701 C C . ALA A 1 88 ? 3.578 -1.697 -0.490 1.00 97.06 88 ALA A C 1
ATOM 703 O O . ALA A 1 88 ? 3.847 -2.266 -1.543 1.00 97.06 88 ALA A O 1
ATOM 704 N N . LEU A 1 89 ? 3.967 -2.189 0.692 1.00 96.69 89 LEU A N 1
ATOM 705 C CA . LEU A 1 89 ? 4.804 -3.389 0.828 1.00 96.69 89 LEU A CA 1
ATOM 706 C C . LEU A 1 89 ? 4.116 -4.646 0.284 1.00 96.69 89 LEU A C 1
ATOM 708 O O . LEU A 1 89 ? 4.755 -5.468 -0.374 1.00 96.69 89 LEU A O 1
ATOM 712 N N . ARG A 1 90 ? 2.806 -4.796 0.518 1.00 95.75 90 ARG A N 1
ATOM 713 C CA . ARG A 1 90 ? 2.022 -5.904 -0.048 1.00 95.75 90 ARG A CA 1
ATOM 714 C C . ARG A 1 90 ? 2.019 -5.858 -1.569 1.00 95.75 90 ARG A C 1
ATOM 716 O O . ARG A 1 90 ? 2.181 -6.902 -2.191 1.00 95.75 90 ARG A O 1
ATOM 723 N N . LEU A 1 91 ? 1.869 -4.673 -2.159 1.00 97.06 91 LEU A N 1
ATOM 724 C CA . LEU A 1 91 ? 1.936 -4.509 -3.607 1.00 97.06 91 LEU A CA 1
ATOM 725 C C . LEU A 1 91 ? 3.328 -4.863 -4.150 1.00 97.06 91 LEU A C 1
ATOM 727 O O . LEU A 1 91 ? 3.420 -5.717 -5.033 1.00 97.06 91 LEU A O 1
ATOM 731 N N . SER A 1 92 ? 4.399 -4.304 -3.572 1.00 96.94 92 SER A N 1
ATOM 732 C CA . SER A 1 92 ? 5.782 -4.628 -3.958 1.00 96.94 92 SER A CA 1
ATOM 733 C C . SER A 1 92 ? 6.047 -6.132 -3.910 1.00 96.94 92 SER A C 1
ATOM 735 O O . SER A 1 92 ? 6.614 -6.699 -4.843 1.00 96.94 92 SER A O 1
ATOM 737 N N . ARG A 1 93 ? 5.586 -6.812 -2.852 1.00 95.19 93 ARG A N 1
ATOM 738 C CA . ARG A 1 93 ? 5.748 -8.263 -2.705 1.00 95.19 93 ARG A CA 1
ATOM 739 C C . ARG A 1 93 ? 5.049 -9.036 -3.819 1.00 95.19 93 ARG A C 1
ATOM 741 O O . ARG A 1 93 ? 5.645 -9.961 -4.359 1.00 95.19 93 ARG A O 1
ATOM 748 N N . VAL A 1 94 ? 3.820 -8.665 -4.184 1.00 94.69 94 VAL A N 1
ATOM 749 C CA . VAL A 1 94 ? 3.085 -9.324 -5.280 1.00 94.69 94 VAL A CA 1
ATOM 750 C C . VAL A 1 94 ? 3.796 -9.115 -6.621 1.00 94.69 94 VAL A C 1
ATOM 752 O O . VAL A 1 94 ? 3.914 -10.059 -7.398 1.00 94.69 94 VAL A O 1
ATOM 755 N N . ILE A 1 95 ? 4.337 -7.921 -6.873 1.00 95.88 95 ILE A N 1
ATOM 756 C CA . ILE A 1 95 ? 5.117 -7.627 -8.087 1.00 95.88 95 ILE A CA 1
ATOM 757 C C . ILE A 1 95 ? 6.399 -8.469 -8.139 1.00 95.88 95 ILE A C 1
ATOM 759 O O . ILE A 1 95 ? 6.702 -9.088 -9.159 1.00 95.88 95 ILE A O 1
ATOM 763 N N . GLN A 1 96 ? 7.143 -8.554 -7.036 1.00 93.75 96 GLN A N 1
ATOM 764 C CA . GLN A 1 96 ? 8.339 -9.400 -6.956 1.00 93.75 96 GLN A CA 1
ATOM 765 C C . GLN A 1 96 ? 8.009 -10.884 -7.124 1.00 93.75 96 GLN A C 1
ATOM 767 O O . GLN A 1 96 ? 8.751 -11.635 -7.759 1.00 93.75 96 GLN A O 1
ATOM 77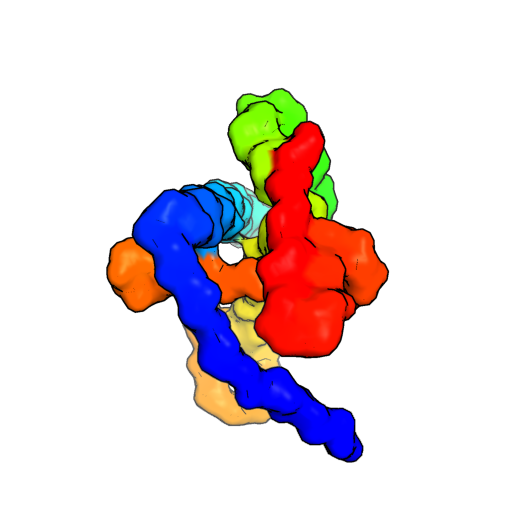2 N N . ASP A 1 97 ? 6.888 -11.315 -6.561 1.00 93.38 97 ASP A N 1
ATOM 773 C CA . ASP A 1 97 ? 6.379 -12.671 -6.684 1.00 93.38 97 ASP A CA 1
ATOM 774 C C . ASP A 1 97 ? 6.015 -13.014 -8.134 1.00 93.38 97 ASP A C 1
ATOM 776 O O . ASP A 1 97 ? 6.380 -14.094 -8.611 1.00 93.38 97 ASP A O 1
ATOM 780 N N . TYR A 1 98 ? 5.393 -12.077 -8.855 1.00 94.19 98 TYR A N 1
ATOM 781 C CA . TYR A 1 98 ? 5.193 -12.154 -10.301 1.00 94.19 98 TYR A CA 1
ATOM 782 C C . TYR A 1 98 ? 6.532 -12.275 -11.045 1.00 94.19 98 TYR A C 1
ATOM 784 O O . TYR A 1 98 ? 6.713 -13.196 -11.839 1.00 94.19 98 TYR A O 1
ATOM 792 N N . GLN A 1 99 ? 7.533 -11.444 -10.732 1.00 91.62 99 GLN A N 1
ATOM 793 C CA . GLN A 1 99 ? 8.852 -11.545 -11.375 1.00 91.62 99 GLN A CA 1
ATOM 794 C C . GLN A 1 99 ? 9.540 -12.895 -11.132 1.00 91.62 99 GLN A C 1
ATOM 796 O O . GLN A 1 99 ? 10.144 -13.465 -12.044 1.00 91.62 99 GLN A O 1
ATOM 801 N N . LYS A 1 100 ? 9.459 -13.424 -9.906 1.00 91.00 100 LYS A N 1
ATOM 802 C CA . LYS A 1 100 ? 9.975 -14.761 -9.572 1.00 91.00 100 LYS A CA 1
ATOM 803 C C . LYS A 1 100 ? 9.240 -15.845 -10.359 1.00 91.00 100 LYS A C 1
ATOM 805 O O . LYS A 1 100 ? 9.883 -16.800 -10.793 1.00 91.00 100 LYS A O 1
ATOM 810 N N . SER A 1 101 ? 7.932 -15.684 -10.564 1.00 90.88 101 SER A N 1
ATOM 811 C CA . SER A 1 101 ? 7.108 -16.571 -11.390 1.00 90.88 101 SER A CA 1
ATOM 812 C C . SER A 1 101 ? 7.557 -16.557 -12.855 1.00 90.88 101 SER A C 1
ATOM 814 O O . SER A 1 101 ? 7.845 -17.617 -13.406 1.00 90.88 101 SER A O 1
ATOM 816 N N . CYS A 1 102 ? 7.739 -15.376 -13.457 1.00 89.50 102 CYS A N 1
ATOM 817 C CA . CYS A 1 102 ? 8.239 -15.244 -14.833 1.00 89.50 102 CYS A CA 1
ATOM 818 C C . CYS A 1 102 ? 9.627 -15.875 -15.019 1.00 89.50 102 CYS A C 1
ATOM 820 O O . CYS A 1 102 ? 9.919 -16.451 -16.061 1.00 89.50 102 CYS A O 1
ATOM 822 N N . LYS A 1 103 ? 10.475 -15.821 -13.984 1.00 89.44 103 LYS A N 1
ATOM 823 C CA . LYS A 1 103 ? 11.813 -16.437 -13.975 1.00 89.44 103 LYS A CA 1
ATOM 824 C C . LYS A 1 103 ? 11.810 -17.931 -13.614 1.00 89.44 103 LYS A C 1
ATOM 826 O O . LYS A 1 103 ? 12.887 -18.496 -13.459 1.00 89.44 103 LYS A O 1
ATOM 831 N N . ARG A 1 104 ? 10.641 -18.559 -13.416 1.00 86.00 104 ARG A N 1
ATOM 832 C CA . ARG A 1 104 ? 10.485 -19.951 -12.934 1.00 86.00 104 ARG A CA 1
ATOM 833 C C . ARG A 1 104 ? 11.223 -20.241 -11.613 1.00 86.00 104 ARG A C 1
ATOM 835 O O . ARG A 1 104 ? 11.589 -21.374 -11.330 1.00 86.00 104 ARG A O 1
ATOM 842 N N . LYS A 1 105 ? 11.436 -19.214 -10.781 1.00 85.94 105 LYS A N 1
ATOM 843 C CA . LYS A 1 105 ? 12.129 -19.306 -9.477 1.00 85.94 105 LYS A CA 1
ATOM 844 C C . LYS A 1 105 ? 11.172 -19.430 -8.288 1.00 85.94 105 LYS A C 1
ATOM 846 O O . LYS A 1 105 ? 11.615 -19.545 -7.148 1.00 85.94 105 LYS A O 1
ATOM 851 N N . ARG A 1 106 ? 9.860 -19.351 -8.521 1.00 80.75 106 ARG A N 1
ATOM 852 C CA . ARG A 1 106 ? 8.835 -19.478 -7.478 1.00 80.75 106 ARG A CA 1
ATOM 853 C C . ARG A 1 106 ? 8.460 -20.948 -7.293 1.00 80.75 106 ARG A C 1
ATOM 855 O O . ARG A 1 106 ? 8.139 -21.624 -8.262 1.00 80.75 106 ARG A O 1
ATOM 862 N N . LYS A 1 107 ? 8.439 -21.420 -6.044 1.00 76.81 107 LYS A N 1
ATOM 863 C CA . LYS A 1 107 ? 7.819 -22.705 -5.691 1.00 76.81 107 LYS A CA 1
ATOM 864 C C . LYS A 1 107 ? 6.297 -22.514 -5.606 1.00 76.81 107 LYS A C 1
ATOM 866 O O . LYS A 1 107 ? 5.842 -21.643 -4.867 1.00 76.81 107 LYS A O 1
ATOM 871 N N . GLY A 1 108 ? 5.525 -23.304 -6.353 1.00 79.75 108 GLY A N 1
ATOM 872 C CA . GLY A 1 108 ? 4.054 -23.275 -6.352 1.00 79.75 108 GLY A CA 1
ATOM 873 C C . GLY A 1 108 ? 3.430 -22.695 -7.626 1.00 79.75 108 GLY A C 1
ATOM 874 O O . GLY A 1 108 ? 4.101 -22.545 -8.645 1.00 79.75 108 GLY A O 1
ATOM 875 N N . LYS A 1 109 ? 2.124 -22.393 -7.571 1.00 79.88 109 LYS A N 1
ATOM 876 C CA . LYS A 1 109 ? 1.374 -21.876 -8.727 1.00 79.88 109 LYS A CA 1
ATOM 877 C C . LYS A 1 109 ? 1.949 -20.533 -9.206 1.00 79.88 109 LYS A C 1
ATOM 879 O O . LYS A 1 109 ? 2.328 -19.708 -8.363 1.00 79.88 109 LYS A O 1
ATOM 884 N N . PRO A 1 110 ? 1.993 -20.305 -10.532 1.00 83.19 110 PRO A N 1
ATOM 885 C CA . PRO A 1 110 ? 2.443 -19.039 -11.079 1.00 83.19 110 PRO A CA 1
ATOM 886 C C . PRO A 1 110 ? 1.542 -17.898 -10.600 1.00 83.19 110 PRO A C 1
ATOM 888 O O . PRO A 1 110 ? 0.320 -18.034 -10.532 1.00 83.19 110 PRO A O 1
ATOM 891 N N . THR A 1 111 ? 2.159 -16.774 -10.252 1.00 88.94 111 THR A N 1
ATOM 892 C CA . THR A 1 111 ? 1.459 -15.566 -9.803 1.00 88.94 111 THR A CA 1
ATOM 893 C C . THR A 1 111 ? 1.387 -14.589 -10.965 1.00 88.94 111 THR A C 1
ATOM 895 O O . THR A 1 111 ? 2.415 -14.306 -11.574 1.00 88.94 111 THR A O 1
ATOM 898 N N . GLY A 1 112 ? 0.190 -14.082 -11.268 1.00 92.00 112 GLY A N 1
ATOM 899 C CA . GLY A 1 112 ? -0.020 -13.023 -12.259 1.00 92.00 112 GLY A CA 1
ATOM 900 C C . GLY A 1 112 ? 0.331 -11.627 -11.731 1.00 92.00 112 GLY A C 1
ATOM 901 O O . GLY A 1 112 ? 0.633 -11.452 -10.551 1.00 92.00 112 GLY A O 1
ATOM 902 N N . TRP A 1 113 ? 0.282 -10.627 -12.613 1.00 95.44 113 TRP A N 1
ATOM 903 C CA . TRP A 1 113 ? 0.427 -9.221 -12.225 1.00 95.44 113 TRP A CA 1
ATOM 904 C C . TRP A 1 113 ? -0.689 -8.816 -11.236 1.00 95.44 113 TRP A C 1
ATOM 906 O O . TRP A 1 113 ? -1.810 -9.320 -11.360 1.00 95.44 113 TRP A O 1
ATOM 916 N N . PRO A 1 114 ? -0.424 -7.943 -10.244 1.00 95.94 114 PRO A N 1
ATOM 917 C CA . PRO A 1 114 ? -1.457 -7.447 -9.335 1.00 95.94 114 PRO A CA 1
ATOM 918 C C . PRO A 1 114 ? -2.624 -6.777 -10.074 1.00 95.94 114 PRO A C 1
ATOM 920 O O . PRO A 1 114 ? -2.441 -6.094 -11.079 1.00 95.94 114 PRO A O 1
ATOM 923 N N . SER A 1 115 ? -3.829 -6.939 -9.528 1.00 96.06 115 SER A N 1
ATOM 924 C CA . SER A 1 115 ? -5.053 -6.309 -10.022 1.00 96.06 115 SER A CA 1
ATOM 925 C C . SER A 1 115 ? -5.539 -5.225 -9.064 1.00 96.06 115 SER A C 1
ATOM 927 O O . SER A 1 115 ? -5.289 -5.291 -7.856 1.00 96.06 115 SER A O 1
ATOM 929 N N . PHE A 1 116 ? -6.321 -4.276 -9.580 1.00 96.75 116 PHE A N 1
ATOM 930 C CA . PHE A 1 116 ? -7.033 -3.320 -8.737 1.00 96.75 116 PHE A CA 1
ATOM 931 C C . PHE A 1 116 ? -7.941 -4.039 -7.735 1.00 96.75 116 PHE A C 1
ATOM 933 O O . PHE A 1 116 ? -8.457 -5.136 -7.982 1.00 96.75 116 PHE A O 1
ATOM 940 N N . ARG A 1 117 ? -8.115 -3.420 -6.569 1.00 93.88 117 ARG A N 1
ATOM 941 C CA . ARG A 1 117 ? -8.912 -3.956 -5.467 1.00 93.88 117 ARG A CA 1
ATOM 942 C C . ARG A 1 117 ? -10.191 -3.151 -5.304 1.00 93.88 117 ARG A C 1
ATOM 944 O O . ARG A 1 117 ? -10.148 -1.945 -5.076 1.00 93.88 117 ARG A O 1
ATOM 951 N N . SER A 1 118 ? -11.327 -3.839 -5.351 1.00 94.94 118 SER A N 1
ATOM 952 C CA . SER A 1 118 ? -12.602 -3.288 -4.892 1.00 94.94 118 SER A CA 1
ATOM 953 C C . SER A 1 118 ? -12.712 -3.468 -3.384 1.00 94.94 118 SER A C 1
ATOM 955 O O . SER A 1 118 ? -12.580 -4.587 -2.889 1.00 94.94 118 SER A O 1
ATOM 957 N N . HIS A 1 119 ? -12.981 -2.387 -2.654 1.00 90.50 119 HIS A N 1
ATOM 958 C CA . HIS A 1 119 ? -13.179 -2.463 -1.209 1.00 90.50 119 HIS A CA 1
ATOM 959 C C . HIS A 1 119 ? -14.392 -3.318 -0.826 1.00 90.50 119 HIS A C 1
ATOM 961 O O . HIS A 1 119 ? -14.265 -4.137 0.077 1.00 90.50 119 HIS A O 1
ATOM 967 N N . LYS A 1 120 ? -15.501 -3.210 -1.572 1.00 91.44 120 LYS A N 1
ATOM 968 C CA . LYS A 1 120 ? -16.736 -3.972 -1.315 1.00 91.44 120 LYS A CA 1
ATOM 969 C C . LYS A 1 120 ? -16.525 -5.489 -1.372 1.00 91.44 120 LYS A C 1
ATOM 971 O O . LYS A 1 120 ? -17.142 -6.223 -0.618 1.00 91.44 120 LYS A O 1
ATOM 976 N N . VAL A 1 121 ? -15.656 -5.954 -2.273 1.00 93.06 121 VAL A N 1
ATOM 977 C CA . VAL A 1 121 ? -15.395 -7.392 -2.482 1.00 93.06 121 VAL A CA 1
ATOM 978 C C . VAL A 1 121 ? -14.184 -7.868 -1.678 1.00 93.06 121 VAL A C 1
ATOM 980 O O . VAL A 1 121 ? -14.128 -9.009 -1.233 1.00 93.06 121 VAL A O 1
ATOM 983 N N . LYS A 1 122 ? -13.168 -7.011 -1.531 1.00 92.75 122 LYS A N 1
ATOM 984 C CA . LYS A 1 122 ? -11.881 -7.343 -0.912 1.00 92.75 122 LYS A CA 1
ATOM 985 C C . LYS A 1 122 ? -11.479 -6.241 0.074 1.00 92.75 122 LYS A C 1
ATOM 987 O O . LYS A 1 122 ? -10.589 -5.441 -0.260 1.00 92.75 122 LYS A O 1
ATOM 992 N N . PRO A 1 123 ? -12.067 -6.202 1.285 1.00 91.62 123 PRO A N 1
ATOM 993 C CA . PRO A 1 123 ? -11.679 -5.243 2.314 1.00 91.62 123 PRO A CA 1
ATOM 994 C C . PRO A 1 123 ? -10.181 -5.346 2.632 1.00 91.62 123 PRO A C 1
ATOM 996 O O . PRO A 1 123 ? -9.532 -6.387 2.459 1.00 91.62 123 PRO A O 1
ATOM 999 N N . PHE A 1 124 ? -9.577 -4.225 3.015 1.00 95.56 124 PHE A N 1
ATOM 1000 C CA . PHE A 1 124 ? -8.147 -4.170 3.299 1.00 95.56 124 PHE A CA 1
ATOM 1001 C C . PHE A 1 124 ? -7.905 -4.493 4.772 1.00 95.56 124 PHE A C 1
ATOM 1003 O O . PHE A 1 124 ? -8.323 -3.737 5.631 1.00 95.56 124 PHE A O 1
ATOM 1010 N N . SER A 1 125 ? -7.186 -5.569 5.090 1.00 92.88 125 SER A N 1
ATOM 1011 C CA . SER A 1 125 ? -6.825 -5.843 6.487 1.00 92.88 125 SER A CA 1
ATOM 1012 C C . SER A 1 125 ? -5.829 -4.794 7.004 1.00 92.88 125 SER A C 1
ATOM 1014 O O . SER A 1 125 ? -4.730 -4.670 6.447 1.00 92.88 125 SER A O 1
ATOM 1016 N N . LEU A 1 126 ? -6.176 -4.092 8.075 1.00 92.75 126 LEU A N 1
ATOM 1017 C CA . LEU A 1 126 ? -5.279 -3.154 8.743 1.00 92.75 126 LEU A CA 1
ATOM 1018 C C . LEU A 1 126 ? -4.194 -3.936 9.490 1.00 92.75 126 LEU A C 1
ATOM 1020 O O . LEU A 1 126 ? -4.491 -4.885 10.211 1.00 92.75 126 LEU A O 1
ATOM 1024 N N . LEU A 1 127 ? -2.933 -3.569 9.276 1.00 92.19 127 LEU A N 1
ATOM 1025 C CA . LEU A 1 127 ? -1.791 -4.184 9.946 1.00 92.19 127 LEU A CA 1
ATOM 1026 C C . LEU A 1 127 ? -0.975 -3.089 10.621 1.00 92.19 127 LEU A C 1
ATOM 1028 O O . LEU A 1 127 ? -0.522 -2.159 9.949 1.00 92.19 127 LEU A O 1
ATOM 1032 N N . TYR A 1 128 ? -0.793 -3.250 11.927 1.00 89.88 128 TYR A N 1
ATOM 1033 C CA . TYR A 1 128 ? 0.077 -2.441 12.767 1.00 89.88 128 TYR A CA 1
ATOM 1034 C C . TYR A 1 128 ? 1.326 -3.274 13.070 1.00 89.88 128 TYR A C 1
ATOM 1036 O O . TYR A 1 128 ? 1.224 -4.388 13.575 1.00 89.88 128 TYR A O 1
ATOM 1044 N N . ASP A 1 129 ? 2.484 -2.766 12.666 1.00 85.06 129 ASP A N 1
ATOM 1045 C CA . ASP A 1 129 ? 3.786 -3.446 12.704 1.00 85.06 129 ASP A CA 1
ATOM 1046 C C . ASP A 1 129 ? 4.451 -3.391 14.079 1.00 85.06 129 ASP A C 1
ATOM 1048 O O . ASP A 1 129 ? 5.197 -4.299 14.431 1.00 85.06 129 ASP A O 1
ATOM 1052 N N . GLU A 1 130 ? 4.173 -2.349 14.859 1.00 80.12 130 GLU A N 1
ATOM 1053 C CA . GLU A 1 130 ? 4.812 -2.120 16.150 1.00 80.12 130 GLU A CA 1
ATOM 1054 C C . GLU A 1 130 ? 3.792 -2.101 17.305 1.00 80.12 130 GLU A C 1
ATOM 1056 O O . GLU A 1 130 ? 2.768 -1.409 17.210 1.00 80.12 130 GLU A O 1
ATOM 1061 N N . PRO A 1 131 ? 4.064 -2.801 18.427 1.00 77.25 131 PRO A N 1
ATOM 1062 C CA . PRO A 1 131 ? 3.213 -2.756 19.612 1.00 77.25 131 PRO A CA 1
ATOM 1063 C C . PRO A 1 131 ? 3.088 -1.325 20.143 1.00 77.25 131 PRO A C 1
ATOM 1065 O O . PRO A 1 131 ? 4.069 -0.587 20.216 1.00 77.25 131 PRO A O 1
ATOM 1068 N N . GLY A 1 132 ? 1.878 -0.916 20.525 1.00 73.56 132 GLY A N 1
ATOM 1069 C CA . GLY A 1 132 ? 1.634 0.415 21.092 1.00 73.56 132 GLY A CA 1
ATOM 1070 C C . GLY A 1 132 ? 1.612 1.561 20.073 1.00 73.56 132 GLY A C 1
ATOM 1071 O O . GLY A 1 132 ? 1.289 2.691 20.446 1.00 73.56 132 GLY A O 1
ATOM 1072 N N . LYS A 1 133 ? 1.894 1.307 18.785 1.00 82.12 133 LYS A N 1
ATOM 1073 C CA . LYS A 1 133 ? 1.792 2.311 17.714 1.00 82.12 133 LYS A CA 1
ATOM 1074 C C . LYS A 1 133 ? 0.510 2.121 16.911 1.00 82.12 133 LYS A C 1
ATOM 1076 O O . LYS A 1 133 ? 0.429 1.296 16.008 1.00 82.12 133 LYS A O 1
ATOM 1081 N N . GLY A 1 134 ? -0.496 2.932 17.223 1.00 82.44 134 GLY A N 1
ATOM 1082 C CA . GLY A 1 134 ? -1.783 2.926 16.521 1.00 82.44 134 GLY A CA 1
ATOM 1083 C C . GLY A 1 134 ? -2.829 1.984 17.112 1.00 82.44 134 GLY A C 1
ATOM 1084 O O . GLY A 1 134 ? -4.009 2.133 16.814 1.00 82.44 134 GLY A O 1
ATOM 1085 N N . PHE A 1 135 ? -2.428 1.077 18.004 1.00 88.00 135 PHE A N 1
ATOM 1086 C CA . PHE A 1 135 ? -3.341 0.261 18.795 1.00 88.00 135 PHE A CA 1
ATOM 1087 C C . PHE A 1 135 ? -2.767 -0.014 20.191 1.00 88.00 135 PHE A C 1
ATOM 1089 O O . PHE A 1 135 ? -1.549 -0.018 20.388 1.00 88.00 135 PHE A O 1
ATOM 1096 N N . LYS A 1 136 ? -3.648 -0.252 21.162 1.00 88.31 136 LYS A N 1
ATOM 1097 C CA . LYS A 1 136 ? -3.319 -0.680 22.523 1.00 88.31 136 LYS A CA 1
ATOM 1098 C C . LYS A 1 136 ? -4.323 -1.738 22.968 1.00 88.31 136 LYS A C 1
ATOM 1100 O O . LYS A 1 136 ? -5.524 -1.536 22.816 1.00 88.31 136 LYS A O 1
ATOM 1105 N N . LEU A 1 137 ? -3.831 -2.838 23.528 1.00 86.12 137 LEU A N 1
ATOM 1106 C CA . LEU A 1 137 ? -4.661 -3.887 24.112 1.00 86.12 137 LEU A CA 1
ATOM 1107 C C . LEU A 1 137 ? -4.600 -3.782 25.639 1.00 86.12 137 LEU A C 1
ATOM 1109 O O . LEU A 1 137 ? -3.515 -3.826 26.214 1.00 86.12 137 LEU A O 1
ATOM 1113 N N . ASN A 1 138 ? -5.756 -3.639 26.282 1.00 86.31 138 ASN A N 1
ATOM 1114 C CA . ASN A 1 138 ? -5.903 -3.637 27.735 1.00 86.31 138 ASN A CA 1
ATOM 1115 C C . ASN A 1 138 ? -6.802 -4.818 28.122 1.00 86.31 138 ASN A C 1
ATOM 1117 O O . ASN A 1 138 ? -8.027 -4.721 28.057 1.00 86.31 138 ASN A O 1
ATOM 1121 N N . GLY A 1 139 ? -6.201 -5.957 28.474 1.00 86.00 139 GLY A N 1
ATOM 1122 C CA . GLY A 1 139 ? -6.950 -7.194 28.705 1.00 86.00 139 GLY A CA 1
ATOM 1123 C C . GLY A 1 139 ? -7.694 -7.634 27.440 1.00 86.00 139 GLY A C 1
ATOM 1124 O O . GLY A 1 139 ? -7.063 -8.006 26.454 1.00 86.00 139 GLY A O 1
ATOM 1125 N N . ARG A 1 140 ? -9.031 -7.572 27.466 1.00 85.56 140 ARG A N 1
ATOM 1126 C CA . ARG A 1 140 ? -9.906 -7.889 26.320 1.00 85.56 140 ARG A CA 1
ATOM 1127 C C . ARG A 1 140 ? -10.370 -6.660 25.531 1.00 85.56 140 ARG A C 1
ATOM 1129 O O . ARG A 1 140 ? -11.071 -6.813 24.541 1.00 85.56 140 ARG A O 1
ATOM 1136 N N . SER A 1 141 ? -9.980 -5.455 25.941 1.00 85.81 141 SER A N 1
ATOM 1137 C CA . SER A 1 141 ? -10.379 -4.216 25.270 1.00 85.81 141 SER A CA 1
ATOM 1138 C C . SER A 1 141 ? -9.292 -3.746 24.309 1.00 85.81 141 SER A C 1
ATOM 1140 O O . SER A 1 141 ? -8.158 -3.476 24.717 1.00 85.81 141 SER A O 1
ATOM 1142 N N . LEU A 1 142 ? -9.645 -3.615 23.030 1.00 86.50 142 LEU A N 1
ATOM 1143 C CA . LEU A 1 142 ? -8.787 -3.039 22.000 1.00 86.50 142 LEU A CA 1
ATOM 1144 C C . LEU A 1 142 ? -9.096 -1.548 21.851 1.00 86.50 142 LEU A C 1
ATOM 1146 O O . LEU A 1 142 ? -10.231 -1.165 21.601 1.00 86.50 142 LEU A O 1
ATOM 1150 N N . ARG A 1 143 ? -8.073 -0.699 21.954 1.00 86.81 143 ARG A N 1
ATOM 1151 C CA . ARG A 1 143 ? -8.165 0.724 21.622 1.00 86.81 143 ARG A CA 1
ATOM 1152 C C . ARG A 1 143 ? -7.324 1.003 20.390 1.00 86.81 143 ARG A C 1
ATOM 1154 O O . ARG A 1 143 ? -6.102 0.881 20.444 1.00 86.81 143 ARG A O 1
ATOM 1161 N N . ILE A 1 144 ? -7.963 1.412 19.302 1.00 84.44 144 ILE A N 1
ATOM 1162 C CA . ILE A 1 144 ? -7.284 1.869 18.088 1.00 84.44 144 ILE A CA 1
ATOM 1163 C C . ILE A 1 144 ? -7.208 3.393 18.141 1.00 84.44 144 ILE A C 1
ATOM 1165 O O . ILE A 1 144 ? -8.192 4.060 18.450 1.00 84.44 144 ILE A O 1
ATOM 1169 N N . SER A 1 145 ? -6.034 3.962 17.878 1.00 83.25 145 SER A N 1
ATOM 1170 C CA . SER A 1 145 ? -5.919 5.402 17.646 1.00 83.25 145 SER A CA 1
ATOM 1171 C C . SER A 1 145 ? -5.955 5.679 16.151 1.00 83.25 145 SER A C 1
ATOM 1173 O O . SER A 1 145 ? -5.476 4.881 15.347 1.00 83.25 145 SER A O 1
ATOM 1175 N N . LEU A 1 146 ? -6.519 6.818 15.764 1.00 80.19 146 LEU A N 1
ATOM 1176 C CA . LEU A 1 146 ? -6.482 7.279 14.379 1.00 80.19 146 LEU A CA 1
ATOM 1177 C C . LEU A 1 146 ? -5.154 7.989 14.099 1.00 80.19 146 LEU A C 1
ATOM 1179 O O . LEU A 1 146 ? -4.433 8.378 15.027 1.00 80.19 146 LEU A O 1
ATOM 1183 N N . GLY A 1 147 ? -4.810 8.114 12.820 1.00 74.81 147 GLY A N 1
ATOM 1184 C CA . GLY A 1 147 ? -3.668 8.918 12.405 1.00 74.81 147 GLY A CA 1
ATOM 1185 C C . GLY A 1 147 ? -3.886 10.405 12.716 1.00 74.81 147 GLY A C 1
ATOM 1186 O O . GLY A 1 147 ? -5.024 10.853 12.861 1.00 74.81 147 GLY A O 1
ATOM 1187 N N . LYS A 1 148 ? -2.779 11.140 12.860 1.00 62.66 148 LYS A N 1
ATOM 1188 C CA . LYS A 1 148 ? -2.747 12.594 13.071 1.00 62.66 148 LYS A CA 1
ATOM 1189 C C . LYS A 1 148 ? -2.369 13.304 11.778 1.00 62.66 148 LYS A C 1
ATOM 1191 O O . LYS A 1 148 ? -1.426 12.816 11.108 1.00 62.66 148 LYS A O 1
#

Radius of gyration: 17.27 Å; chains: 1; bounding box: 39×39×52 Å

Foldseek 3Di:
DPDDDDDDDDDDPVVVVLVLVLLVLLLVLLQVLLVVLVVLVVCCVVPVDVLSVCLNQPLCNSLVCLVVVCVVPVVNQQAFSQSNSVSRNVLNVLSNQQVCLVVVNDDDDHRDHDDRDDCVVDGRDGDDPDAPRQWHDDPPDIDGDTGD